Protein AF-A0A1V1T9F3-F1 (afdb_monomer_lite)

Structure (mmCIF, N/CA/C/O backbone):
data_AF-A0A1V1T9F3-F1
#
_entry.id   AF-A0A1V1T9F3-F1
#
loop_
_atom_site.group_PDB
_atom_site.id
_atom_site.type_symbol
_atom_site.label_atom_id
_atom_site.label_alt_id
_atom_site.label_comp_id
_atom_site.label_asym_id
_atom_site.label_entity_id
_atom_site.label_seq_id
_atom_site.pdbx_PDB_ins_code
_atom_site.Cartn_x
_atom_site.Cartn_y
_atom_site.Cartn_z
_atom_site.occupancy
_atom_site.B_iso_or_equiv
_atom_site.auth_seq_id
_atom_site.auth_comp_id
_atom_site.auth_asym_id
_atom_site.auth_atom_id
_atom_site.pdbx_PDB_model_num
ATOM 1 N N . MET A 1 1 ? 3.029 -34.178 41.720 1.00 55.25 1 MET A N 1
ATOM 2 C CA . MET A 1 1 ? 1.647 -33.641 41.692 1.00 55.25 1 MET A CA 1
ATOM 3 C C . MET A 1 1 ? 1.564 -32.140 41.984 1.00 55.25 1 MET A C 1
ATOM 5 O O . MET A 1 1 ? 0.590 -31.545 41.551 1.00 55.25 1 MET A O 1
ATOM 9 N N . ALA A 1 2 ? 2.521 -31.526 42.699 1.00 60.53 2 ALA A N 1
ATOM 10 C CA . ALA A 1 2 ? 2.605 -30.060 42.825 1.00 60.53 2 ALA A CA 1
ATOM 11 C C . ALA A 1 2 ? 3.233 -29.406 41.573 1.00 60.53 2 ALA A C 1
ATOM 13 O O . ALA A 1 2 ? 2.656 -28.481 41.023 1.00 60.53 2 ALA A O 1
ATOM 14 N N . ASP A 1 3 ? 4.305 -30.008 41.047 1.00 69.19 3 ASP A N 1
ATOM 15 C CA . ASP A 1 3 ? 5.056 -29.549 39.862 1.00 69.19 3 ASP A CA 1
ATOM 16 C C . ASP A 1 3 ? 4.200 -29.354 38.587 1.00 69.19 3 ASP A C 1
ATOM 18 O O . ASP A 1 3 ? 4.321 -28.354 37.890 1.00 69.19 3 ASP A O 1
ATOM 22 N N . ASP A 1 4 ? 3.249 -30.258 38.336 1.00 79.56 4 ASP A N 1
ATOM 23 C CA . ASP A 1 4 ? 2.310 -30.186 37.201 1.00 79.56 4 ASP A CA 1
ATOM 24 C C . ASP A 1 4 ? 1.322 -29.007 37.321 1.00 79.56 4 ASP A C 1
ATOM 26 O O . ASP A 1 4 ? 0.979 -28.348 36.340 1.00 79.56 4 ASP A O 1
ATOM 30 N N . LYS A 1 5 ? 0.906 -28.679 38.553 1.00 82.31 5 LYS A N 1
ATOM 31 C CA . LYS A 1 5 ? 0.032 -27.527 38.807 1.00 82.31 5 LYS A CA 1
ATOM 32 C C . LYS A 1 5 ? 0.787 -26.217 38.626 1.00 82.31 5 LYS A C 1
ATOM 34 O O . LYS A 1 5 ? 0.222 -25.279 38.072 1.00 82.31 5 LYS A O 1
ATOM 39 N N . ASP A 1 6 ? 2.047 -26.171 39.045 1.00 84.31 6 ASP A N 1
ATOM 40 C CA . ASP A 1 6 ? 2.902 -24.994 38.897 1.00 84.31 6 ASP A CA 1
ATOM 41 C C . ASP A 1 6 ? 3.239 -24.736 37.419 1.00 84.31 6 ASP A C 1
ATOM 43 O O . ASP A 1 6 ? 3.132 -23.599 36.957 1.00 84.31 6 ASP 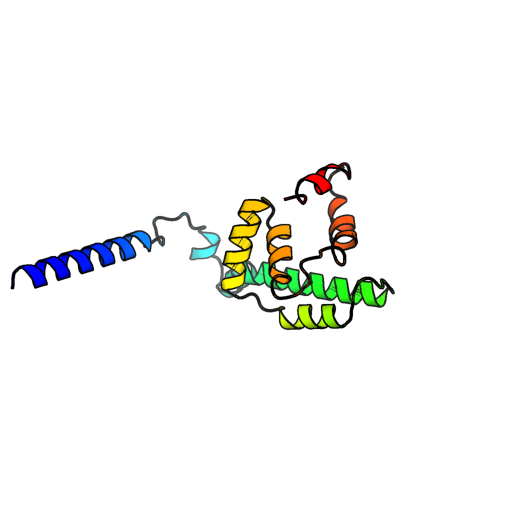A O 1
ATOM 47 N N . GLN A 1 7 ? 3.519 -25.789 36.639 1.00 86.06 7 GLN A N 1
ATOM 48 C CA . GLN A 1 7 ? 3.662 -25.694 35.180 1.00 86.06 7 GLN A CA 1
ATOM 49 C C . GLN A 1 7 ? 2.385 -25.180 34.512 1.00 86.06 7 GLN A C 1
ATOM 51 O O . GLN A 1 7 ? 2.443 -24.292 33.658 1.00 86.06 7 GLN A O 1
ATOM 56 N N . ARG A 1 8 ? 1.218 -25.676 34.940 1.00 88.75 8 ARG A N 1
ATOM 57 C CA . ARG A 1 8 ? -0.068 -25.232 34.397 1.00 88.75 8 ARG A CA 1
ATOM 58 C C . ARG A 1 8 ? -0.375 -23.774 34.730 1.00 88.75 8 ARG A C 1
ATOM 60 O O . ARG A 1 8 ? -0.909 -23.055 33.889 1.00 88.75 8 ARG A O 1
ATOM 67 N N . ILE A 1 9 ? -0.038 -23.327 35.940 1.00 91.75 9 ILE A N 1
ATOM 68 C CA . ILE A 1 9 ? -0.165 -21.921 36.344 1.00 91.75 9 ILE A CA 1
ATOM 69 C C . ILE A 1 9 ? 0.735 -21.043 35.472 1.00 91.75 9 ILE A C 1
ATOM 71 O O . ILE A 1 9 ? 0.288 -19.993 35.012 1.00 91.75 9 ILE A O 1
ATOM 75 N N . LEU A 1 10 ? 1.965 -21.483 35.207 1.00 91.25 10 LEU A N 1
ATOM 76 C CA . LEU A 1 10 ? 2.921 -20.738 34.395 1.00 91.25 10 LEU A CA 1
ATOM 77 C C . LEU A 1 10 ? 2.465 -20.621 32.931 1.00 91.25 10 LEU A C 1
ATOM 79 O O . LEU A 1 10 ? 2.505 -19.531 32.367 1.00 91.25 10 LEU A O 1
ATOM 83 N N . GLU A 1 11 ? 1.959 -21.705 32.335 1.00 92.38 11 GLU A N 1
ATOM 84 C CA . GLU A 1 11 ? 1.336 -21.686 31.000 1.00 92.38 11 GLU A CA 1
ATOM 85 C C . GLU A 1 11 ? 0.178 -20.689 30.924 1.00 92.38 11 GLU A C 1
ATOM 87 O O . GLU A 1 11 ? 0.130 -19.858 30.017 1.00 92.38 11 GLU A O 1
ATOM 92 N N . LEU A 1 12 ? -0.735 -20.745 31.898 1.00 91.31 12 LEU A N 1
ATOM 93 C CA . LEU A 1 12 ? -1.903 -19.867 31.947 1.00 91.31 12 LEU A CA 1
ATOM 94 C C . LEU A 1 12 ? -1.505 -18.399 32.129 1.00 91.31 12 LEU A C 1
ATOM 96 O O . LEU A 1 12 ? -2.130 -17.515 31.548 1.00 91.31 12 LEU A O 1
ATOM 100 N N . GLN A 1 13 ? -0.459 -18.116 32.906 1.00 91.44 13 GLN A N 1
ATOM 101 C CA . GLN A 1 13 ? 0.090 -16.764 33.036 1.00 91.44 13 GLN A CA 1
ATOM 102 C C . GLN A 1 13 ? 0.648 -16.258 31.703 1.00 91.44 13 GLN A C 1
ATOM 104 O O . GLN A 1 13 ? 0.352 -15.132 31.306 1.00 91.44 13 GLN A O 1
ATOM 109 N N . LEU A 1 14 ? 1.383 -17.103 30.982 1.00 91.50 14 LEU A N 1
ATOM 110 C CA . LEU A 1 14 ? 1.957 -16.784 29.674 1.00 91.50 14 LEU A CA 1
ATOM 111 C C . LEU A 1 14 ? 0.862 -16.558 28.618 1.00 91.50 14 LEU A C 1
ATOM 113 O O . LEU A 1 14 ? 0.959 -15.660 27.783 1.00 91.50 14 LEU A O 1
ATOM 117 N N . GLU A 1 15 ? -0.216 -17.334 28.676 1.00 87.69 15 GLU A N 1
ATOM 118 C CA . GLU A 1 15 ? -1.393 -17.170 27.824 1.00 87.69 15 GLU A CA 1
ATOM 119 C C . GLU A 1 15 ? -2.162 -15.880 28.150 1.00 87.69 15 GLU A C 1
ATOM 121 O O . GLU A 1 15 ? -2.529 -15.134 27.242 1.00 87.69 15 GLU A O 1
ATOM 126 N N . LEU A 1 16 ? -2.320 -15.541 29.434 1.00 86.56 16 LEU A N 1
ATOM 127 C CA . LEU A 1 16 ? -2.897 -14.263 29.861 1.00 86.56 16 LEU A CA 1
ATOM 128 C C . LEU A 1 16 ? -2.050 -13.067 29.415 1.00 86.56 16 LEU A C 1
ATOM 130 O O . LEU A 1 16 ? -2.613 -12.050 29.008 1.00 86.56 16 LEU A O 1
ATOM 134 N N . GLU A 1 17 ? -0.722 -13.162 29.470 1.00 86.94 17 GLU A N 1
ATOM 135 C CA . GLU A 1 17 ? 0.172 -12.128 28.940 1.00 86.94 17 GLU A CA 1
ATOM 136 C C . GLU A 1 17 ? 0.029 -11.979 27.425 1.00 86.94 17 GLU A C 1
ATOM 138 O O . GLU A 1 17 ? -0.065 -10.854 26.935 1.00 86.94 17 GLU A O 1
ATOM 143 N N . ARG A 1 18 ? -0.086 -13.088 26.683 1.00 81.88 18 ARG A N 1
ATOM 144 C CA . ARG A 1 18 ? -0.361 -13.067 25.237 1.00 81.88 18 ARG A CA 1
ATOM 145 C C . ARG A 1 18 ? -1.705 -12.412 24.919 1.00 81.88 18 ARG A C 1
ATOM 147 O O . ARG A 1 18 ? -1.756 -11.561 24.038 1.00 81.88 18 ARG A O 1
ATOM 154 N N . ILE A 1 19 ? -2.768 -12.748 25.652 1.00 80.00 19 ILE A N 1
ATOM 155 C CA . ILE A 1 19 ? -4.111 -12.171 25.460 1.00 80.00 19 ILE A CA 1
ATOM 156 C C . ILE A 1 19 ? -4.122 -10.676 25.811 1.00 80.00 19 ILE A C 1
ATOM 158 O O . ILE A 1 19 ? -4.716 -9.869 25.096 1.00 80.00 19 ILE A O 1
ATOM 162 N N . LYS A 1 20 ? -3.432 -10.273 26.885 1.00 75.12 20 LYS A N 1
ATOM 163 C CA . LYS A 1 20 ? -3.277 -8.856 27.251 1.00 75.12 20 LYS A CA 1
ATOM 164 C C . LYS A 1 20 ? -2.463 -8.083 26.214 1.00 75.12 20 LYS A C 1
ATOM 166 O O . LYS A 1 20 ? -2.845 -6.968 25.876 1.00 75.12 20 LYS A O 1
ATOM 171 N N . ALA A 1 21 ? -1.393 -8.675 25.681 1.00 69.94 21 ALA A N 1
ATOM 172 C CA . ALA A 1 21 ? -0.611 -8.098 24.588 1.00 69.94 21 ALA A CA 1
ATOM 173 C C . ALA A 1 21 ? -1.415 -8.007 23.281 1.00 69.94 21 ALA A C 1
ATOM 175 O O . ALA A 1 21 ? -1.200 -7.088 22.494 1.00 69.94 21 ALA A O 1
ATOM 176 N N . GLN A 1 22 ? -2.362 -8.925 23.067 1.00 65.50 22 GLN A N 1
ATOM 177 C CA . GLN A 1 22 ? -3.273 -8.898 21.924 1.00 65.50 22 GLN A CA 1
ATOM 178 C C . GLN A 1 22 ? -4.328 -7.789 22.009 1.00 65.50 22 GLN A C 1
ATOM 180 O O . GLN A 1 22 ? -4.827 -7.421 20.955 1.00 65.50 22 GLN A O 1
ATOM 185 N N . GLY A 1 23 ? -4.617 -7.249 23.205 1.00 59.25 23 GLY A N 1
ATOM 186 C CA . GLY A 1 23 ? -5.390 -6.024 23.456 1.00 59.25 23 GLY A CA 1
ATOM 187 C C . GLY A 1 23 ? -6.747 -5.943 22.745 1.00 59.25 23 GLY A C 1
ATOM 188 O O . GLY A 1 23 ? -6.821 -5.755 21.534 1.00 59.25 23 GLY A O 1
ATOM 189 N N . ASN A 1 24 ? -7.861 -5.968 23.482 1.00 63.25 24 ASN A N 1
ATOM 190 C CA . ASN A 1 24 ? -9.175 -5.745 22.869 1.00 63.25 24 ASN A CA 1
ATOM 191 C C . ASN A 1 24 ? -9.409 -4.245 22.583 1.00 63.25 24 ASN A C 1
ATOM 193 O O . ASN A 1 24 ? -10.201 -3.571 23.231 1.00 63.25 24 ASN A O 1
ATOM 197 N N . LEU A 1 25 ? -8.707 -3.730 21.572 1.00 60.25 25 LEU A N 1
ATOM 198 C CA . LEU A 1 25 ? -8.606 -2.322 21.167 1.00 60.25 25 LEU A CA 1
ATOM 199 C C . LEU A 1 25 ? -9.913 -1.715 20.627 1.00 60.25 25 LEU A C 1
ATOM 201 O O . LEU A 1 25 ? -9.926 -0.570 20.171 1.00 60.25 25 LEU A O 1
ATOM 205 N N . GLN A 1 26 ? -11.023 -2.457 20.632 1.00 65.50 26 GLN A N 1
ATOM 206 C CA . GLN A 1 26 ? -12.260 -2.015 19.989 1.00 65.50 26 GLN A CA 1
ATOM 207 C C . GLN A 1 26 ? -12.887 -0.786 20.676 1.00 65.50 26 GLN A C 1
ATOM 209 O O . GLN A 1 26 ? -13.604 -0.031 20.017 1.00 65.50 26 GLN A O 1
ATOM 214 N N . PHE A 1 27 ? -12.602 -0.565 21.963 1.00 71.06 27 PHE A N 1
ATOM 215 C CA . PHE A 1 27 ? -13.044 0.620 22.712 1.00 71.06 27 PHE A CA 1
ATOM 216 C C . PHE A 1 27 ? -11.894 1.446 23.299 1.00 71.06 27 PHE A C 1
ATOM 218 O O . PHE A 1 27 ? -12.108 2.609 23.630 1.00 71.06 27 PHE A O 1
ATOM 225 N N . ASP A 1 28 ? -10.688 0.878 23.368 1.00 79.88 28 ASP A N 1
ATOM 226 C CA . ASP A 1 28 ? -9.509 1.545 23.931 1.00 79.88 28 ASP A CA 1
ATOM 227 C C . ASP A 1 28 ? -8.734 2.373 22.889 1.00 79.88 28 ASP A C 1
ATOM 229 O O . ASP A 1 28 ? -7.946 3.247 23.248 1.00 79.88 28 ASP A O 1
ATOM 233 N N . ALA A 1 29 ? -8.963 2.134 21.591 1.00 78.56 29 ALA A N 1
ATOM 234 C CA . ALA A 1 29 ? -8.379 2.918 20.508 1.00 78.56 29 ALA A CA 1
ATOM 235 C C . ALA A 1 29 ? -9.373 3.946 19.949 1.00 78.56 29 ALA A C 1
ATOM 237 O O . ALA A 1 29 ? -10.560 3.663 19.763 1.00 78.56 29 ALA A O 1
ATOM 238 N N . TYR A 1 30 ? -8.870 5.139 19.616 1.00 80.19 30 TYR A N 1
ATOM 239 C CA . TYR A 1 30 ? -9.662 6.153 18.925 1.00 80.19 30 TYR A CA 1
ATOM 240 C C . TYR A 1 30 ? -10.154 5.614 17.577 1.00 80.19 30 TYR A C 1
ATOM 242 O O . TYR A 1 30 ? -9.371 5.194 16.726 1.00 80.19 30 TYR A O 1
ATOM 250 N N . GLN A 1 31 ? -11.465 5.666 17.376 1.00 81.94 31 GLN A N 1
ATOM 251 C CA . GLN A 1 31 ? -12.118 5.313 16.123 1.00 81.94 31 GLN A CA 1
ATOM 252 C C . GLN A 1 31 ? -12.927 6.505 15.631 1.00 81.94 31 GLN A C 1
ATOM 254 O O . GLN A 1 31 ? -13.559 7.214 16.417 1.00 81.94 31 GLN A O 1
ATOM 259 N N . THR A 1 32 ? -12.956 6.706 14.316 1.00 85.44 32 THR A N 1
ATOM 260 C CA . THR A 1 32 ? -13.766 7.781 13.742 1.00 85.44 32 THR A CA 1
ATOM 261 C C . THR A 1 32 ? -15.229 7.349 13.654 1.00 85.44 32 THR A C 1
ATOM 263 O O . THR A 1 32 ? -15.548 6.231 13.243 1.00 85.44 32 THR A O 1
ATOM 266 N N . VAL A 1 33 ? -16.151 8.248 14.010 1.00 88.44 33 VAL A N 1
ATOM 267 C CA . VAL A 1 33 ? -17.597 7.989 13.864 1.00 88.44 33 VAL A CA 1
ATOM 268 C C . VAL A 1 33 ? -17.989 7.744 12.407 1.00 88.44 33 VAL A C 1
ATOM 270 O O . VAL A 1 33 ? -18.943 7.014 12.145 1.00 88.44 33 VAL A O 1
ATOM 273 N N . LEU A 1 34 ? -17.226 8.315 11.468 1.00 87.25 34 LEU A N 1
ATOM 274 C CA . LEU A 1 34 ? -17.406 8.123 10.036 1.00 87.25 34 LEU A CA 1
ATOM 275 C C . LEU A 1 34 ? -17.230 6.654 9.669 1.00 87.25 34 LEU A C 1
ATOM 277 O O . LEU A 1 34 ? -18.174 6.059 9.162 1.00 87.25 34 LEU A O 1
ATOM 281 N N . THR A 1 35 ? -16.089 6.043 9.995 1.00 83.00 35 THR A N 1
ATOM 282 C CA . THR A 1 35 ? -15.818 4.649 9.616 1.00 83.00 35 THR A CA 1
ATOM 283 C C . THR A 1 35 ? -16.712 3.643 10.338 1.00 83.00 35 THR A C 1
ATOM 285 O O . THR A 1 35 ? -16.990 2.585 9.783 1.00 83.00 35 THR A O 1
ATOM 288 N N . ARG A 1 36 ? -17.190 3.959 11.551 1.00 81.94 36 ARG A N 1
ATOM 289 C CA . ARG A 1 36 ? -17.986 3.023 12.365 1.00 81.94 36 ARG A CA 1
ATOM 290 C C . ARG A 1 36 ? -19.500 3.108 12.150 1.00 81.94 36 ARG A C 1
ATOM 292 O O . ARG A 1 36 ? -20.162 2.078 12.218 1.00 81.94 36 ARG A O 1
ATOM 299 N N . ARG A 1 37 ? -20.069 4.310 11.998 1.00 84.75 37 ARG A N 1
ATOM 300 C CA . ARG A 1 37 ? -21.536 4.510 11.991 1.00 84.75 37 ARG A CA 1
ATOM 301 C C . ARG A 1 37 ? -22.102 4.922 10.643 1.00 84.75 37 ARG A C 1
ATOM 303 O O . ARG A 1 37 ? -23.213 4.522 10.322 1.00 84.75 37 ARG A O 1
ATOM 310 N N . TYR A 1 38 ? -21.383 5.763 9.907 1.00 90.06 38 TYR A N 1
ATOM 311 C CA . TYR A 1 38 ? -21.947 6.447 8.742 1.00 90.06 38 TYR A CA 1
ATOM 312 C C . TYR A 1 38 ? -21.439 5.892 7.409 1.00 90.06 38 TYR A C 1
ATOM 314 O O . TYR A 1 38 ? -22.143 5.968 6.407 1.00 90.06 38 TYR A O 1
ATOM 322 N N . CYS A 1 39 ? -20.228 5.340 7.381 1.00 90.38 39 CYS A N 1
ATOM 323 C CA . CYS A 1 39 ? -19.600 4.830 6.171 1.00 90.38 39 CYS A CA 1
ATOM 324 C C . CYS A 1 39 ? -20.104 3.421 5.840 1.00 90.38 39 CYS A C 1
ATOM 326 O O . CYS A 1 39 ? -20.162 2.546 6.705 1.00 90.38 39 CYS A O 1
ATOM 328 N N . SER A 1 40 ? -20.441 3.190 4.571 1.00 91.88 40 SER A N 1
ATOM 329 C CA . SER A 1 40 ? -20.745 1.851 4.072 1.00 91.88 40 SER A CA 1
ATOM 330 C C . SER A 1 40 ? -19.477 0.991 4.020 1.00 91.88 40 SER A C 1
ATOM 332 O O . SER A 1 40 ? -18.364 1.508 3.896 1.00 91.88 40 SER A O 1
ATOM 334 N N . ALA A 1 41 ? -19.641 -0.335 4.063 1.00 87.56 41 ALA A N 1
ATOM 335 C CA . ALA A 1 41 ? -18.514 -1.264 3.962 1.00 87.56 41 ALA A CA 1
ATOM 336 C C . ALA A 1 41 ? -17.707 -1.054 2.666 1.00 87.56 41 ALA A C 1
ATOM 338 O O . ALA A 1 41 ? -16.482 -0.986 2.714 1.00 87.56 41 ALA A O 1
ATOM 339 N N . ALA A 1 42 ? -18.395 -0.843 1.537 1.00 90.62 42 ALA A N 1
ATOM 340 C CA . ALA A 1 42 ? -17.765 -0.604 0.238 1.00 90.62 42 ALA A CA 1
ATOM 341 C C . ALA A 1 42 ? -16.899 0.668 0.219 1.00 90.62 42 ALA A C 1
ATOM 343 O O . ALA A 1 42 ? -15.809 0.676 -0.347 1.00 90.62 42 ALA A O 1
ATOM 344 N N . MET A 1 43 ? -17.354 1.748 0.861 1.00 91.31 43 MET A N 1
ATOM 345 C CA . MET A 1 43 ? -16.585 2.991 0.917 1.00 91.31 43 MET A CA 1
ATOM 346 C C . MET A 1 43 ? -15.393 2.871 1.875 1.00 91.31 43 MET A C 1
ATOM 348 O O . MET A 1 43 ? -14.302 3.337 1.555 1.00 91.31 43 MET A O 1
ATOM 352 N N . SER A 1 44 ? -15.560 2.178 3.004 1.00 88.25 44 SER A N 1
ATOM 353 C CA . SER A 1 44 ? -14.454 1.879 3.923 1.00 88.25 44 SER A CA 1
ATOM 354 C C . SER A 1 44 ? -13.361 1.038 3.255 1.00 88.25 44 SER A C 1
ATOM 356 O O . SER A 1 44 ? -12.175 1.292 3.460 1.00 88.25 44 SER A O 1
ATOM 358 N N . GLU A 1 45 ? -13.740 0.064 2.425 1.00 89.19 45 GLU A N 1
ATOM 359 C CA . GLU A 1 45 ? -12.796 -0.747 1.654 1.00 89.19 45 GLU A CA 1
ATOM 360 C C . GLU A 1 45 ? -12.073 0.079 0.581 1.00 89.19 45 GLU A C 1
ATOM 362 O O . GLU A 1 45 ? -10.851 -0.029 0.438 1.00 89.19 45 GLU A O 1
ATOM 367 N N . LEU A 1 46 ? -12.791 0.969 -0.111 1.00 90.81 46 LEU A N 1
ATOM 368 C CA . LEU A 1 46 ? -12.228 1.834 -1.150 1.00 90.81 46 LEU A CA 1
ATOM 369 C C . LEU A 1 46 ? -11.106 2.738 -0.620 1.00 90.81 46 LEU A C 1
ATOM 371 O O . LEU A 1 46 ? -10.083 2.896 -1.287 1.00 90.81 46 LEU A O 1
ATOM 375 N N . PHE A 1 47 ? -11.274 3.291 0.584 1.00 88.88 47 PHE A N 1
ATOM 376 C CA . PHE A 1 47 ? -10.272 4.134 1.251 1.00 88.88 47 PHE A CA 1
ATOM 377 C C . PHE A 1 47 ? -9.316 3.353 2.164 1.00 88.88 47 PHE A C 1
ATOM 379 O O . PHE A 1 47 ? -8.522 3.953 2.893 1.00 88.88 47 PHE A O 1
ATOM 386 N N . SER A 1 48 ? -9.358 2.020 2.132 1.00 89.94 48 SER A N 1
ATOM 387 C CA . SER A 1 48 ? -8.421 1.194 2.888 1.00 89.94 48 SER A CA 1
ATOM 388 C C . SER A 1 48 ? -6.983 1.382 2.396 1.00 89.94 48 SER A C 1
ATOM 390 O O . SER A 1 48 ? -6.721 1.702 1.232 1.00 89.94 48 SER A O 1
ATOM 392 N N . GLN A 1 49 ? -6.015 1.120 3.277 1.00 88.50 49 GLN A N 1
ATOM 393 C CA . GLN A 1 49 ? -4.599 1.190 2.911 1.00 88.50 49 GLN A CA 1
ATOM 394 C C . GLN A 1 49 ? -4.247 0.224 1.771 1.00 88.50 49 GLN A C 1
ATOM 396 O O . GLN A 1 49 ? -3.468 0.585 0.891 1.00 88.50 49 GLN A O 1
ATOM 401 N N . ARG A 1 50 ? -4.863 -0.968 1.745 1.00 89.31 50 ARG A N 1
ATOM 402 C CA . ARG A 1 50 ? -4.667 -1.965 0.683 1.00 89.31 50 ARG A CA 1
ATOM 403 C C . ARG A 1 50 ? -5.142 -1.449 -0.670 1.00 89.31 50 ARG A C 1
ATOM 405 O O . ARG A 1 50 ? -4.408 -1.572 -1.647 1.00 89.31 50 ARG A O 1
ATOM 412 N N . SER A 1 51 ? -6.323 -0.830 -0.714 1.00 89.94 51 SER A N 1
ATOM 413 C CA . SER A 1 51 ? -6.846 -0.199 -1.930 1.00 89.94 51 SER A CA 1
ATOM 414 C C . SER A 1 51 ? -5.912 0.913 -2.416 1.00 89.94 51 SER A C 1
ATOM 416 O O . SER A 1 51 ? -5.477 0.896 -3.567 1.00 89.94 51 SER A O 1
ATOM 418 N N . ARG A 1 52 ? -5.498 1.820 -1.519 1.00 89.44 52 ARG A N 1
ATOM 419 C CA . ARG A 1 52 ? -4.586 2.929 -1.845 1.00 89.44 52 ARG A CA 1
ATOM 420 C C . ARG A 1 52 ? -3.256 2.449 -2.434 1.00 89.44 52 ARG A C 1
ATOM 422 O O . ARG A 1 52 ? -2.861 2.913 -3.500 1.00 89.44 52 ARG A O 1
ATOM 429 N N . ILE A 1 53 ? -2.581 1.510 -1.770 1.00 87.38 53 ILE A N 1
ATOM 430 C CA . ILE A 1 53 ? -1.292 0.974 -2.235 1.00 87.38 53 ILE A CA 1
ATOM 431 C C . ILE A 1 53 ? -1.467 0.178 -3.534 1.00 87.38 53 ILE A C 1
ATOM 433 O O . ILE A 1 53 ? -0.655 0.306 -4.449 1.00 87.38 53 ILE A O 1
ATOM 437 N N . GLY A 1 54 ? -2.546 -0.600 -3.656 1.00 87.94 54 GLY A N 1
ATOM 438 C CA . GLY A 1 54 ? -2.861 -1.320 -4.889 1.00 87.94 54 GLY A CA 1
ATOM 439 C C . GLY A 1 54 ? -3.069 -0.377 -6.078 1.00 87.94 54 GLY A C 1
ATOM 440 O O . GLY A 1 54 ? -2.608 -0.663 -7.181 1.00 87.94 54 GLY A O 1
ATOM 441 N N . ILE A 1 55 ? -3.710 0.776 -5.862 1.00 89.44 55 ILE A N 1
ATOM 442 C CA . ILE A 1 55 ? -3.850 1.820 -6.886 1.00 89.44 55 ILE A CA 1
A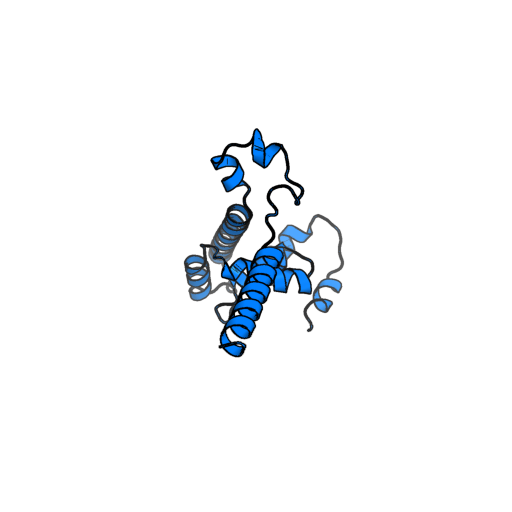TOM 443 C C . ILE A 1 55 ? -2.480 2.394 -7.262 1.00 89.44 55 ILE A C 1
ATOM 445 O O . ILE A 1 55 ? -2.202 2.537 -8.449 1.00 89.44 55 ILE A O 1
ATOM 449 N N . TRP A 1 56 ? -1.602 2.672 -6.295 1.00 85.69 56 TRP A N 1
ATOM 450 C CA . TRP A 1 56 ? -0.250 3.163 -6.587 1.00 85.69 56 TRP A CA 1
ATOM 451 C C . TRP A 1 56 ? 0.564 2.181 -7.432 1.00 85.69 56 TRP A C 1
ATOM 453 O O . TRP A 1 56 ? 1.137 2.596 -8.435 1.00 85.69 56 TRP A O 1
ATOM 463 N N . ARG A 1 57 ? 0.540 0.878 -7.113 1.00 86.12 57 ARG A N 1
ATOM 464 C CA . ARG A 1 57 ? 1.213 -0.154 -7.926 1.00 86.12 57 ARG A CA 1
ATOM 465 C C . ARG A 1 57 ? 0.708 -0.175 -9.371 1.00 86.12 57 ARG A C 1
ATOM 467 O O . ARG A 1 57 ? 1.508 -0.236 -10.300 1.00 86.12 57 ARG A O 1
ATOM 474 N N . LYS A 1 58 ? -0.609 -0.052 -9.571 1.00 86.38 58 LYS A N 1
ATOM 475 C CA . LYS A 1 58 ? -1.214 0.037 -10.913 1.00 86.38 58 LYS A CA 1
ATOM 476 C C . LYS A 1 58 ? -0.789 1.301 -11.658 1.00 86.38 58 LYS A C 1
ATOM 478 O O . LYS A 1 58 ? -0.501 1.230 -12.846 1.00 86.38 58 LYS A O 1
ATOM 483 N N . LEU A 1 59 ? -0.740 2.443 -10.971 1.00 87.88 59 LEU A N 1
ATOM 484 C CA . LEU A 1 59 ? -0.294 3.705 -11.562 1.00 87.88 59 LEU A CA 1
ATOM 485 C C . LEU A 1 59 ? 1.181 3.649 -11.964 1.00 87.88 59 LEU A C 1
ATOM 487 O O . LEU A 1 59 ? 1.526 4.122 -13.041 1.00 87.88 59 LEU A O 1
ATOM 491 N N . TRP A 1 60 ? 2.041 3.040 -11.146 1.00 83.56 60 TRP A N 1
ATOM 492 C CA . TRP A 1 60 ? 3.451 2.855 -11.488 1.00 83.56 60 TRP A CA 1
ATOM 493 C C . TRP A 1 60 ? 3.648 1.913 -12.668 1.00 83.56 60 TRP A C 1
ATOM 495 O O . TRP A 1 60 ? 4.461 2.214 -13.535 1.00 83.56 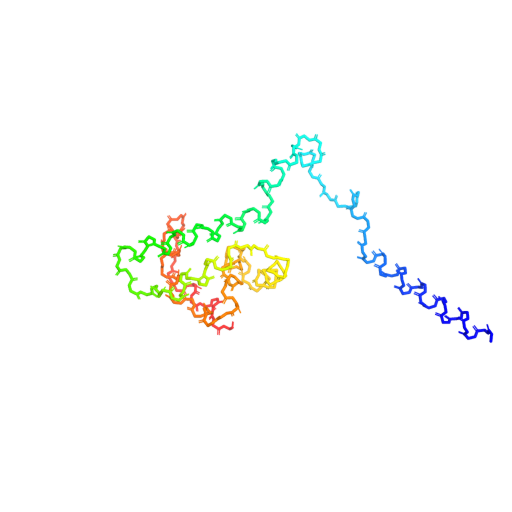60 TRP A O 1
ATOM 505 N N . LEU A 1 61 ? 2.878 0.824 -12.746 1.00 84.19 61 LEU A N 1
ATOM 506 C CA . LEU A 1 61 ? 2.890 -0.045 -13.921 1.00 84.19 61 LEU A CA 1
ATOM 507 C C . LEU A 1 61 ? 2.474 0.728 -15.180 1.00 84.19 61 LEU A C 1
ATOM 509 O O . LEU A 1 61 ? 3.196 0.708 -16.170 1.00 84.19 61 LEU A O 1
ATOM 513 N N . ALA A 1 62 ? 1.358 1.462 -15.128 1.00 86.88 62 ALA A N 1
ATOM 514 C CA . ALA A 1 62 ? 0.875 2.246 -16.266 1.00 86.88 62 ALA A CA 1
ATOM 515 C C . ALA A 1 62 ? 1.870 3.341 -16.692 1.00 86.88 62 ALA A C 1
ATOM 517 O O . ALA A 1 62 ? 2.039 3.609 -17.884 1.00 86.88 62 ALA A O 1
ATOM 518 N N . LEU A 1 63 ? 2.550 3.962 -15.724 1.00 86.19 63 LEU A N 1
ATOM 519 C CA . LEU A 1 63 ? 3.607 4.932 -15.987 1.00 86.19 63 LEU A CA 1
ATOM 520 C C . LEU A 1 63 ? 4.794 4.269 -16.693 1.00 86.19 63 LEU A C 1
ATOM 522 O O . LEU A 1 63 ? 5.215 4.758 -17.736 1.00 86.19 63 LEU A O 1
ATOM 526 N N . ALA A 1 64 ? 5.277 3.135 -16.184 1.00 83.25 64 ALA A N 1
ATOM 527 C CA . ALA A 1 64 ? 6.393 2.407 -16.778 1.00 83.25 64 ALA A CA 1
ATOM 528 C C . ALA A 1 64 ? 6.070 1.898 -18.198 1.00 83.25 64 ALA A C 1
ATOM 530 O O . ALA A 1 64 ? 6.907 1.972 -19.099 1.00 83.25 64 ALA A O 1
ATOM 531 N N . GLU A 1 65 ? 4.836 1.438 -18.434 1.00 84.81 65 GLU A N 1
ATOM 532 C CA . GLU A 1 65 ? 4.352 1.058 -19.767 1.00 84.81 65 GLU A CA 1
ATOM 533 C C . GLU A 1 65 ? 4.337 2.256 -20.730 1.00 84.81 65 GLU A C 1
ATOM 535 O O . GLU A 1 65 ? 4.750 2.130 -21.886 1.00 84.81 65 GLU A O 1
ATOM 540 N N . SER A 1 66 ? 3.921 3.430 -20.247 1.00 88.06 66 SER A N 1
ATOM 541 C CA . SER A 1 66 ? 3.889 4.666 -21.038 1.00 88.06 66 SER A CA 1
ATOM 542 C C . SER A 1 66 ? 5.295 5.184 -21.355 1.00 88.06 66 SER A C 1
ATOM 544 O O . SER A 1 66 ? 5.574 5.561 -22.489 1.00 88.06 66 SER A O 1
ATOM 546 N N . GLU A 1 67 ? 6.207 5.167 -20.384 1.00 82.62 67 GLU A N 1
ATOM 547 C CA . GLU A 1 67 ? 7.608 5.576 -20.551 1.00 82.62 67 GLU A CA 1
ATOM 548 C C . GLU A 1 67 ? 8.346 4.690 -21.558 1.00 82.62 67 GLU A C 1
ATOM 550 O O . GLU A 1 67 ? 9.072 5.188 -22.423 1.00 82.62 67 GLU A O 1
ATOM 555 N N . ARG A 1 68 ? 8.093 3.380 -21.516 1.00 83.19 68 ARG A N 1
ATOM 556 C CA . ARG A 1 68 ? 8.618 2.451 -22.515 1.00 83.19 68 ARG A CA 1
ATOM 557 C C . ARG A 1 68 ? 8.035 2.713 -23.905 1.00 83.19 68 ARG A C 1
ATOM 559 O O . ARG A 1 68 ? 8.774 2.671 -24.885 1.00 83.19 68 ARG A O 1
ATOM 566 N N . ALA A 1 69 ? 6.738 3.011 -24.009 1.00 86.50 69 ALA A N 1
ATOM 567 C CA . ALA A 1 69 ? 6.115 3.381 -25.283 1.00 86.50 69 ALA A CA 1
ATOM 568 C C . ALA A 1 69 ? 6.703 4.677 -25.878 1.00 86.50 69 ALA A C 1
ATOM 570 O O . ALA A 1 69 ? 6.707 4.844 -27.096 1.00 86.50 69 ALA A O 1
ATOM 571 N N . LEU A 1 70 ? 7.239 5.564 -25.033 1.00 87.94 70 LEU A N 1
ATOM 572 C CA . LEU A 1 70 ? 7.943 6.787 -25.432 1.00 87.94 70 LEU A CA 1
ATOM 573 C C . LEU A 1 70 ? 9.425 6.566 -25.798 1.00 87.94 70 LEU A C 1
ATOM 575 O O . LEU A 1 70 ? 10.086 7.520 -26.205 1.00 87.94 70 LEU A O 1
ATOM 579 N N . GLY A 1 71 ? 9.946 5.338 -25.692 1.00 83.75 71 GLY A N 1
ATOM 580 C CA . GLY A 1 71 ? 11.322 5.002 -26.075 1.00 83.75 71 GLY A CA 1
ATOM 581 C C . GLY A 1 71 ? 12.369 5.253 -24.987 1.00 83.75 71 GLY A C 1
ATOM 582 O O . GLY A 1 71 ? 13.526 5.512 -25.303 1.00 83.75 71 GLY A O 1
ATOM 583 N N . ILE A 1 72 ? 11.983 5.218 -23.707 1.00 78.94 72 ILE A N 1
ATOM 584 C CA . ILE A 1 72 ? 12.940 5.276 -22.593 1.00 78.94 72 ILE A CA 1
ATOM 585 C C . ILE A 1 72 ? 13.519 3.871 -22.358 1.00 78.94 72 ILE A C 1
ATOM 587 O O . ILE A 1 72 ? 12.868 3.010 -21.767 1.00 78.94 72 ILE A O 1
ATOM 591 N N . ASP A 1 73 ? 14.768 3.658 -22.780 1.00 71.44 73 ASP A N 1
ATOM 592 C CA . ASP A 1 73 ? 15.446 2.345 -22.770 1.00 71.44 73 ASP A CA 1
ATOM 593 C C . ASP A 1 73 ? 15.814 1.812 -21.372 1.00 71.44 73 ASP A C 1
ATOM 595 O O . ASP A 1 73 ? 16.286 0.686 -21.232 1.00 71.44 73 ASP A O 1
ATOM 599 N N . ASN A 1 74 ? 15.602 2.601 -20.315 1.00 72.56 74 ASN A N 1
ATOM 600 C CA . ASN A 1 74 ? 15.930 2.189 -18.948 1.00 72.56 74 ASN A CA 1
ATOM 601 C C . ASN A 1 74 ? 14.982 1.105 -18.406 1.00 72.56 74 ASN A C 1
ATOM 603 O O . ASN A 1 74 ? 15.333 0.435 -17.438 1.00 72.56 74 ASN A O 1
ATOM 607 N N . ILE A 1 75 ? 13.794 0.933 -18.999 1.00 74.12 75 ILE A N 1
ATOM 608 C CA . ILE A 1 75 ? 12.754 0.010 -18.524 1.00 74.12 75 ILE A CA 1
ATOM 609 C C . ILE A 1 75 ? 12.788 -1.275 -19.353 1.00 74.12 75 ILE A C 1
ATOM 611 O O . ILE A 1 75 ? 12.374 -1.289 -20.516 1.00 74.12 75 ILE A O 1
ATOM 615 N N . THR A 1 76 ? 13.244 -2.373 -18.747 1.00 81.56 76 THR A N 1
ATOM 616 C CA . THR A 1 76 ? 13.304 -3.674 -19.427 1.00 81.56 76 THR A CA 1
ATOM 617 C C . THR A 1 76 ? 11.940 -4.369 -19.486 1.00 81.56 76 THR A C 1
ATOM 619 O O . THR A 1 76 ? 10.965 -3.989 -18.832 1.00 81.56 76 THR A O 1
ATOM 622 N N . ILE A 1 77 ? 11.840 -5.404 -20.324 1.00 81.81 77 ILE A N 1
ATOM 623 C CA . ILE A 1 77 ? 10.611 -6.200 -20.453 1.00 81.81 77 ILE A CA 1
ATOM 624 C C . ILE A 1 77 ? 10.423 -7.096 -19.235 1.00 81.81 77 ILE A C 1
ATOM 626 O O . ILE A 1 77 ? 9.300 -7.200 -18.744 1.00 81.81 77 ILE A O 1
ATOM 630 N N . GLU A 1 78 ? 11.507 -7.713 -18.745 1.00 82.25 78 GLU A N 1
ATOM 631 C CA . GLU A 1 78 ? 11.442 -8.552 -17.543 1.00 82.25 78 GLU A CA 1
ATOM 632 C C . GLU A 1 78 ? 10.938 -7.732 -16.363 1.00 82.25 78 GLU A C 1
ATOM 634 O O . GLU A 1 78 ? 10.136 -8.213 -15.563 1.00 82.25 78 GLU A O 1
ATOM 639 N N . ALA A 1 79 ? 11.339 -6.460 -16.328 1.00 76.75 79 ALA A N 1
ATOM 640 C CA . ALA A 1 79 ? 10.885 -5.545 -15.322 1.00 76.75 79 ALA A CA 1
ATOM 641 C C . ALA A 1 79 ? 9.344 -5.405 -15.329 1.00 76.75 79 ALA A C 1
ATOM 643 O O . ALA A 1 79 ? 8.660 -5.727 -14.351 1.00 76.75 79 ALA A O 1
ATOM 644 N N . LEU A 1 80 ? 8.763 -4.995 -16.451 1.00 81.94 80 LEU A N 1
ATOM 645 C CA . LEU A 1 80 ? 7.311 -4.812 -16.540 1.00 81.94 80 LEU A CA 1
ATOM 646 C C . LEU A 1 80 ? 6.519 -6.079 -16.190 1.00 81.94 80 LEU A C 1
ATOM 648 O O . LEU A 1 80 ? 5.446 -5.981 -15.594 1.00 81.94 80 LEU A O 1
ATOM 652 N N . GLU A 1 81 ? 7.047 -7.256 -16.519 1.00 84.38 81 GLU A N 1
ATOM 653 C CA . GLU A 1 81 ? 6.392 -8.523 -16.196 1.00 84.38 81 GLU A CA 1
ATOM 654 C C . GLU A 1 81 ? 6.421 -8.833 -14.692 1.00 84.38 81 GLU A C 1
ATOM 656 O O . GLU A 1 81 ? 5.421 -9.279 -14.128 1.00 84.38 81 GLU A O 1
ATOM 661 N N . GLU A 1 82 ? 7.512 -8.502 -14.002 1.00 79.38 82 GLU A N 1
ATOM 662 C CA . GLU A 1 82 ? 7.571 -8.605 -12.543 1.00 79.38 82 GLU A CA 1
ATOM 663 C C . GLU A 1 82 ? 6.617 -7.615 -11.853 1.00 79.38 82 GLU A C 1
ATOM 665 O O . GLU A 1 82 ? 5.909 -7.957 -10.906 1.00 79.38 82 GLU A O 1
ATOM 670 N N . MET A 1 83 ? 6.511 -6.384 -12.361 1.00 80.81 83 MET A N 1
ATOM 671 C CA . MET A 1 83 ? 5.549 -5.419 -11.818 1.00 80.81 83 MET A CA 1
ATOM 672 C C . MET A 1 83 ? 4.104 -5.917 -11.957 1.00 80.81 83 MET A C 1
ATOM 674 O O . MET A 1 83 ? 3.275 -5.666 -11.079 1.00 80.81 83 MET A O 1
ATOM 678 N N . ARG A 1 84 ? 3.799 -6.641 -13.042 1.00 84.06 84 ARG A N 1
ATOM 679 C CA . ARG A 1 84 ? 2.491 -7.271 -13.270 1.00 84.06 84 ARG A CA 1
ATOM 680 C C . ARG A 1 84 ? 2.230 -8.427 -12.309 1.00 84.06 84 ARG A C 1
ATOM 682 O O . ARG A 1 84 ? 1.106 -8.543 -11.815 1.00 84.06 84 ARG A O 1
ATOM 689 N N . SER A 1 85 ? 3.238 -9.246 -12.006 1.00 84.12 85 SER A N 1
ATOM 690 C CA . SER A 1 85 ? 3.090 -10.368 -11.069 1.00 84.12 85 SER A CA 1
ATOM 691 C C . SER A 1 85 ? 2.863 -9.898 -9.624 1.00 84.12 85 SER A C 1
ATOM 693 O O . SER A 1 85 ? 2.142 -10.553 -8.870 1.00 84.12 85 SER A O 1
ATOM 695 N N . HIS A 1 86 ? 3.387 -8.726 -9.247 1.00 80.31 86 HIS A N 1
ATOM 696 C CA . HIS A 1 86 ? 3.287 -8.165 -7.892 1.00 80.31 86 HIS A CA 1
ATOM 697 C C . HIS A 1 86 ? 2.198 -7.088 -7.719 1.00 80.31 86 HIS A C 1
ATOM 699 O O . HIS A 1 86 ? 2.238 -6.292 -6.778 1.00 80.31 86 HIS A O 1
ATOM 705 N N . LEU A 1 87 ? 1.167 -7.050 -8.570 1.00 81.75 87 LEU A N 1
ATOM 706 C CA . LEU A 1 87 ? 0.086 -6.057 -8.440 1.00 81.75 87 LEU A CA 1
ATOM 707 C C . LEU A 1 87 ? -0.743 -6.195 -7.151 1.00 81.75 87 LEU A C 1
ATOM 709 O O . LEU A 1 87 ? -1.295 -5.204 -6.664 1.00 81.75 87 LEU A O 1
ATOM 713 N N . TYR A 1 88 ? -0.830 -7.399 -6.583 1.00 84.06 88 TYR A N 1
ATOM 714 C CA . TYR A 1 88 ? -1.611 -7.665 -5.375 1.00 84.06 88 TYR A CA 1
ATOM 715 C C . TYR A 1 88 ? -0.776 -7.463 -4.108 1.00 84.06 88 TYR A C 1
ATOM 717 O O . TYR A 1 88 ? 0.294 -8.045 -3.952 1.00 84.06 88 TYR A O 1
ATOM 725 N N . VAL A 1 89 ? -1.280 -6.633 -3.191 1.00 84.69 89 VAL A N 1
ATOM 726 C CA . VAL A 1 89 ? -0.621 -6.325 -1.913 1.00 84.69 89 VAL A CA 1
ATOM 727 C C . VAL A 1 89 ? -0.935 -7.425 -0.906 1.00 84.69 89 VAL A C 1
ATOM 729 O O . VAL A 1 89 ? -2.113 -7.689 -0.648 1.00 84.69 89 VAL A O 1
ATOM 732 N N . THR A 1 90 ? 0.096 -8.040 -0.333 1.00 86.00 90 THR A N 1
ATOM 733 C CA . THR A 1 90 ? -0.020 -9.089 0.697 1.00 86.00 90 THR A CA 1
ATOM 734 C C . THR A 1 90 ? 0.067 -8.504 2.111 1.00 86.00 90 THR A C 1
ATOM 736 O O . THR A 1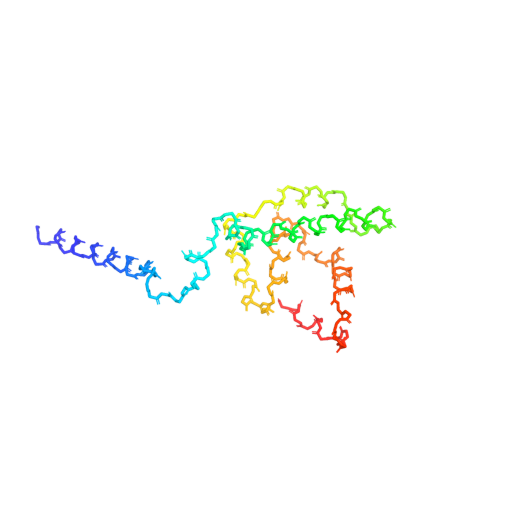 90 ? 0.210 -7.299 2.281 1.00 86.00 90 THR A O 1
ATOM 739 N N . ASP A 1 91 ? -0.064 -9.324 3.156 1.00 84.69 91 ASP A N 1
ATOM 740 C CA . ASP A 1 91 ? 0.121 -8.846 4.538 1.00 84.69 91 ASP A CA 1
ATOM 741 C C . ASP A 1 91 ? 1.601 -8.695 4.914 1.00 84.69 91 ASP A C 1
ATOM 743 O O . ASP A 1 91 ? 1.962 -7.773 5.643 1.00 84.69 91 ASP A O 1
ATOM 747 N N . SER A 1 92 ? 2.469 -9.538 4.343 1.00 82.25 92 SER A N 1
ATOM 748 C CA . SER A 1 92 ? 3.928 -9.436 4.496 1.00 82.25 92 SER A CA 1
ATOM 749 C C . SER A 1 92 ? 4.458 -8.093 3.992 1.00 82.25 92 SER A C 1
ATOM 751 O O . SER A 1 92 ? 5.332 -7.489 4.609 1.00 82.25 92 SER A O 1
ATOM 753 N N . ASP A 1 93 ? 3.879 -7.607 2.896 1.00 80.12 93 ASP A N 1
ATOM 754 C CA . ASP A 1 93 ? 4.186 -6.316 2.287 1.00 80.12 93 ASP A CA 1
ATOM 755 C C . ASP A 1 93 ? 4.024 -5.142 3.266 1.00 80.12 93 ASP A C 1
ATOM 757 O O . ASP A 1 93 ? 4.835 -4.214 3.273 1.00 80.12 93 ASP A O 1
ATOM 761 N N . PHE A 1 94 ? 3.000 -5.179 4.128 1.00 84.06 94 PHE A N 1
ATOM 762 C CA . PHE A 1 94 ? 2.765 -4.121 5.112 1.00 84.06 94 PHE A CA 1
ATOM 763 C C . PHE A 1 94 ? 3.816 -4.108 6.223 1.00 84.06 94 PHE A C 1
ATOM 765 O O . PHE A 1 94 ? 4.176 -3.027 6.690 1.00 84.06 94 PHE A O 1
ATOM 772 N N . GLU A 1 95 ? 4.344 -5.265 6.629 1.00 85.25 95 GLU A N 1
ATOM 773 C CA . GLU A 1 95 ? 5.413 -5.300 7.632 1.00 85.25 95 GLU A CA 1
ATOM 774 C C . GLU A 1 95 ? 6.716 -4.743 7.053 1.00 85.25 95 GLU A C 1
ATOM 776 O O . GLU A 1 95 ? 7.371 -3.913 7.687 1.00 85.25 95 GLU A O 1
ATOM 781 N N . THR A 1 96 ? 7.053 -5.101 5.809 1.00 81.94 96 THR A N 1
ATOM 782 C CA . THR A 1 96 ? 8.205 -4.510 5.115 1.00 81.94 96 THR A CA 1
ATOM 783 C C . THR A 1 96 ? 8.035 -2.998 4.956 1.00 81.94 96 THR A C 1
ATOM 785 O O . THR A 1 96 ? 8.961 -2.241 5.255 1.00 81.94 96 THR A O 1
ATOM 788 N N . ALA A 1 97 ? 6.838 -2.533 4.579 1.00 80.75 97 ALA A N 1
ATOM 789 C CA . ALA A 1 97 ? 6.523 -1.107 4.492 1.00 80.75 97 ALA A CA 1
ATOM 790 C C . ALA A 1 97 ? 6.746 -0.384 5.826 1.00 80.75 97 ALA A C 1
ATOM 792 O O . ALA A 1 97 ? 7.316 0.703 5.853 1.00 80.75 97 ALA A O 1
ATOM 793 N N . ARG A 1 98 ? 6.342 -0.999 6.941 1.00 83.75 98 ARG A N 1
ATOM 794 C CA . ARG A 1 98 ? 6.474 -0.431 8.287 1.00 83.75 98 ARG A CA 1
ATOM 795 C C . ARG A 1 98 ? 7.935 -0.246 8.696 1.00 83.75 98 ARG A C 1
ATOM 797 O O . ARG A 1 98 ? 8.292 0.772 9.296 1.00 83.75 98 ARG A O 1
ATOM 804 N N . VAL A 1 99 ? 8.785 -1.223 8.374 1.00 85.44 99 VAL A N 1
ATOM 805 C CA . VAL A 1 99 ? 10.232 -1.159 8.631 1.00 85.44 99 VAL A CA 1
ATOM 806 C C . VAL A 1 99 ? 10.875 -0.053 7.793 1.00 85.44 99 VAL A C 1
ATOM 808 O O . VAL A 1 99 ? 11.616 0.779 8.325 1.00 85.44 99 VAL A O 1
ATOM 811 N N . GLU A 1 100 ? 10.540 0.015 6.506 1.00 78.81 100 GLU A N 1
ATOM 812 C CA . GLU A 1 100 ? 11.083 1.020 5.591 1.00 78.81 100 GLU A CA 1
ATOM 813 C C . GLU A 1 100 ? 10.587 2.435 5.897 1.00 78.81 100 GLU A C 1
ATOM 815 O O . GLU A 1 100 ? 11.365 3.389 5.844 1.00 78.81 100 GLU A O 1
ATOM 820 N N . GLU A 1 101 ? 9.324 2.597 6.291 1.00 83.38 101 GLU A N 1
ATOM 821 C CA . GLU A 1 101 ? 8.764 3.882 6.712 1.00 83.38 101 GLU A CA 1
ATOM 822 C C . GLU A 1 101 ? 9.468 4.388 7.971 1.00 83.38 101 GLU A C 1
ATOM 824 O O . GLU A 1 101 ? 9.790 5.572 8.068 1.00 83.38 101 GLU A O 1
ATOM 829 N N . LYS A 1 102 ? 9.812 3.496 8.906 1.00 86.88 102 LYS A N 1
ATOM 830 C CA . LYS A 1 102 ? 10.596 3.868 10.088 1.00 86.88 102 LYS A CA 1
ATOM 831 C C . LYS A 1 102 ? 11.998 4.368 9.719 1.00 86.88 102 LYS A C 1
ATOM 833 O O . LYS A 1 102 ? 12.476 5.311 10.353 1.00 86.88 102 LYS A O 1
ATOM 838 N N . LYS A 1 103 ? 12.644 3.771 8.707 1.00 79.31 103 LYS A N 1
ATOM 839 C CA . LYS A 1 103 ? 13.970 4.195 8.217 1.00 79.31 103 LYS A CA 1
ATOM 840 C C . LYS A 1 103 ? 13.887 5.518 7.445 1.00 79.31 103 LYS A C 1
ATOM 842 O O . LYS A 1 103 ? 14.650 6.439 7.722 1.00 79.31 103 LYS A O 1
ATOM 847 N N . ARG A 1 104 ? 12.956 5.625 6.493 1.00 74.81 104 ARG A N 1
ATOM 848 C CA . ARG A 1 104 ? 12.892 6.717 5.500 1.00 74.81 104 ARG A CA 1
ATOM 849 C C . ARG A 1 104 ? 12.010 7.887 5.917 1.00 74.81 104 ARG A C 1
ATOM 851 O O . ARG A 1 104 ? 12.160 8.975 5.370 1.00 74.81 104 ARG A O 1
ATOM 858 N N . ARG A 1 105 ? 11.093 7.671 6.866 1.00 82.69 105 ARG A N 1
ATOM 859 C CA . ARG A 1 105 ? 10.074 8.635 7.322 1.00 82.69 105 ARG A CA 1
ATOM 860 C C . ARG A 1 105 ? 9.248 9.220 6.173 1.00 82.69 105 ARG A C 1
ATOM 862 O O . ARG A 1 105 ? 8.845 10.378 6.222 1.00 82.69 105 ARG A O 1
ATOM 869 N N . HIS A 1 106 ? 9.032 8.418 5.133 1.00 77.62 106 HIS A N 1
ATOM 870 C CA . HIS A 1 106 ? 8.256 8.788 3.960 1.00 77.62 106 HIS A CA 1
ATOM 871 C C . HIS A 1 106 ? 7.505 7.560 3.444 1.00 77.62 106 HIS A C 1
ATOM 873 O O . HIS A 1 106 ? 8.111 6.595 2.979 1.00 77.62 106 HIS A O 1
ATOM 879 N N . ASP A 1 107 ? 6.181 7.627 3.510 1.00 75.75 107 ASP A N 1
ATOM 880 C CA . ASP A 1 107 ? 5.244 6.548 3.188 1.00 75.75 107 ASP A CA 1
ATOM 881 C C . ASP A 1 107 ? 5.330 6.101 1.720 1.00 75.75 107 ASP A C 1
ATOM 883 O O . ASP A 1 107 ? 5.524 4.921 1.443 1.00 75.75 107 ASP A O 1
ATOM 887 N N . VAL A 1 108 ? 5.284 7.037 0.768 1.00 75.12 108 VAL A N 1
ATOM 888 C CA . VAL A 1 108 ? 5.391 6.737 -0.669 1.00 75.12 108 VAL A CA 1
ATOM 889 C C . VAL A 1 108 ? 6.707 6.016 -0.986 1.00 75.12 108 VAL A C 1
ATOM 891 O O . VAL A 1 108 ? 6.723 5.049 -1.751 1.00 75.12 108 VAL A O 1
ATOM 894 N N . MET A 1 109 ? 7.811 6.434 -0.358 1.00 71.06 109 MET A N 1
ATOM 895 C CA . MET A 1 109 ? 9.124 5.820 -0.575 1.00 71.06 109 MET A CA 1
ATOM 896 C C . MET A 1 109 ? 9.249 4.448 0.085 1.00 71.06 109 MET A C 1
ATOM 898 O O . MET A 1 109 ? 9.870 3.557 -0.491 1.00 71.06 109 MET A O 1
ATOM 902 N N . ALA A 1 110 ? 8.646 4.259 1.260 1.00 71.06 110 ALA A N 1
ATOM 903 C CA . ALA A 1 110 ? 8.578 2.956 1.908 1.00 71.06 110 ALA A CA 1
ATOM 904 C C . ALA A 1 110 ? 7.797 1.954 1.051 1.00 71.06 110 ALA A C 1
ATOM 906 O O . ALA A 1 110 ? 8.242 0.823 0.861 1.00 71.06 110 ALA A O 1
ATOM 907 N N . VAL A 1 111 ? 6.685 2.404 0.458 1.00 70.25 111 VAL A N 1
ATOM 908 C CA . VAL A 1 111 ? 5.843 1.570 -0.405 1.00 70.25 111 VAL A CA 1
ATOM 909 C C . VAL A 1 111 ? 6.520 1.194 -1.721 1.00 70.25 111 VAL A C 1
ATOM 911 O O . VAL A 1 111 ? 6.362 0.077 -2.210 1.00 70.25 111 VAL A O 1
ATOM 914 N N . SER A 1 112 ? 7.325 2.103 -2.266 1.00 61.56 112 SER A N 1
ATOM 915 C CA . SER A 1 112 ? 8.085 1.861 -3.495 1.00 61.56 112 SER A CA 1
ATOM 916 C C . SER A 1 112 ? 9.191 0.817 -3.302 1.00 61.56 112 SER A C 1
ATOM 918 O O . SER A 1 112 ? 9.501 0.078 -4.229 1.00 61.56 112 SER A O 1
ATOM 920 N N . TYR A 1 113 ? 9.789 0.745 -2.107 1.00 55.69 113 TYR A N 1
ATOM 921 C CA . TYR A 1 113 ? 10.919 -0.146 -1.835 1.00 55.69 113 TYR A CA 1
ATOM 922 C C . TYR A 1 113 ? 10.510 -1.621 -1.734 1.00 55.69 113 TYR A C 1
ATOM 924 O O . TYR A 1 113 ? 11.181 -2.476 -2.303 1.00 55.69 113 TYR A O 1
ATOM 932 N N . PHE A 1 114 ? 9.397 -1.945 -1.066 1.00 56.75 114 PHE A N 1
ATOM 933 C CA . PHE A 1 114 ? 8.986 -3.352 -0.942 1.00 56.75 114 PHE A CA 1
ATOM 934 C C . PHE A 1 114 ? 8.316 -3.902 -2.204 1.00 56.75 114 PHE A C 1
ATOM 936 O O . PHE A 1 114 ? 8.361 -5.104 -2.435 1.00 56.75 114 PHE A O 1
ATOM 943 N N . ALA A 1 115 ? 7.739 -3.041 -3.050 1.00 51.53 115 ALA A N 1
ATOM 944 C CA . ALA A 1 115 ? 7.227 -3.460 -4.354 1.00 51.53 115 ALA A CA 1
ATOM 945 C C . ALA A 1 115 ? 8.319 -4.073 -5.262 1.00 51.53 115 ALA A C 1
ATOM 947 O O . ALA A 1 115 ? 7.972 -4.796 -6.189 1.00 51.53 115 ALA A O 1
ATOM 948 N N . GLY A 1 116 ? 9.604 -3.817 -4.974 1.00 46.38 116 GLY A N 1
ATOM 949 C CA . GLY A 1 116 ? 10.762 -4.377 -5.680 1.00 46.38 116 GLY A CA 1
ATOM 950 C C . GLY A 1 116 ? 11.735 -5.173 -4.800 1.00 46.38 116 GLY A C 1
ATOM 951 O O . GLY A 1 116 ? 12.877 -5.359 -5.200 1.00 46.38 116 GLY A O 1
ATOM 952 N N . ALA A 1 117 ? 11.338 -5.613 -3.597 1.00 41.47 117 ALA A N 1
ATOM 953 C CA . ALA A 1 117 ? 12.227 -6.356 -2.690 1.00 41.47 117 ALA A CA 1
ATOM 954 C C . ALA A 1 117 ? 12.373 -7.856 -3.033 1.00 41.47 117 ALA A C 1
ATOM 956 O O . ALA A 1 117 ? 13.226 -8.534 -2.463 1.00 41.47 117 ALA A O 1
ATOM 957 N N . SER A 1 118 ? 11.554 -8.388 -3.942 1.00 37.56 118 SER A N 1
ATOM 958 C CA . SER A 1 118 ? 11.548 -9.800 -4.355 1.00 37.56 118 SER A CA 1
ATOM 959 C C . SER A 1 118 ? 12.539 -10.143 -5.477 1.00 37.56 118 SER A C 1
ATOM 961 O O . SER A 1 118 ? 12.653 -11.314 -5.830 1.00 37.56 118 SER A O 1
ATOM 963 N N . SER A 1 119 ? 13.272 -9.172 -6.022 1.00 35.91 119 SER A N 1
ATOM 964 C CA . SER A 1 119 ? 14.165 -9.363 -7.172 1.00 35.91 119 SER A CA 1
ATOM 965 C C . SER A 1 119 ? 15.215 -8.249 -7.223 1.00 35.91 119 SER A C 1
ATOM 967 O O . SER A 1 119 ? 15.132 -7.291 -6.453 1.00 35.91 119 SER A O 1
ATOM 969 N N . ASP A 1 120 ? 16.181 -8.334 -8.140 1.00 36.50 120 ASP A N 1
ATOM 970 C CA . ASP A 1 120 ? 17.313 -7.406 -8.374 1.00 36.50 120 ASP A CA 1
ATOM 971 C C . ASP A 1 120 ? 16.906 -5.958 -8.771 1.00 36.50 120 ASP A C 1
ATOM 973 O O . ASP A 1 120 ? 17.682 -5.163 -9.298 1.00 36.50 120 ASP A O 1
ATOM 977 N N . TYR A 1 121 ? 15.672 -5.588 -8.454 1.00 44.41 121 TYR A N 1
ATOM 978 C CA . TYR A 1 121 ? 14.998 -4.308 -8.587 1.00 44.41 121 TYR A CA 1
ATOM 979 C C . TYR A 1 121 ? 15.326 -3.268 -7.515 1.00 44.41 121 TYR A C 1
ATOM 981 O O . TYR A 1 121 ? 14.898 -2.113 -7.609 1.00 44.41 121 TYR A O 1
ATOM 989 N N . ALA A 1 122 ? 16.099 -3.654 -6.500 1.00 37.91 122 ALA A N 1
ATOM 990 C CA . ALA A 1 122 ? 16.588 -2.749 -5.467 1.00 37.91 122 ALA A CA 1
ATOM 991 C C . ALA A 1 122 ? 17.502 -1.634 -6.026 1.00 37.91 122 ALA A C 1
ATOM 993 O O . ALA A 1 122 ? 17.672 -0.597 -5.374 1.00 37.91 122 ALA A O 1
ATOM 994 N N . ASP A 1 123 ? 18.047 -1.780 -7.244 1.00 36.06 123 ASP A N 1
ATOM 995 C CA . ASP A 1 123 ? 18.709 -0.678 -7.946 1.00 36.06 123 ASP A CA 1
ATOM 996 C C . ASP A 1 123 ? 17.657 0.238 -8.585 1.00 36.06 123 ASP A C 1
ATOM 998 O O . ASP A 1 123 ? 17.337 0.181 -9.772 1.00 36.06 123 ASP A O 1
ATOM 1002 N N . MET A 1 124 ? 17.118 1.124 -7.749 1.00 43.88 124 MET A N 1
ATOM 1003 C CA . MET A 1 124 ? 16.207 2.218 -8.078 1.00 43.88 124 MET A CA 1
ATOM 1004 C C . MET A 1 124 ? 16.741 3.190 -9.162 1.00 43.88 124 MET A C 1
ATOM 1006 O O . MET A 1 124 ? 16.354 4.346 -9.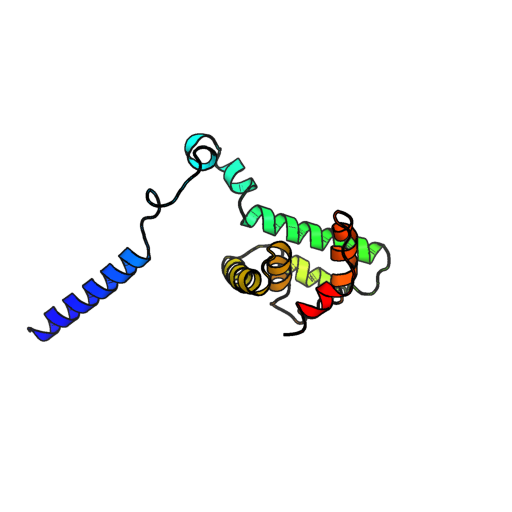163 1.00 43.88 124 MET A O 1
ATOM 1010 N N . ARG A 1 125 ? 17.614 2.834 -10.105 1.00 40.34 125 ARG A N 1
ATOM 1011 C CA . ARG A 1 125 ? 17.989 3.712 -11.232 1.00 40.34 125 ARG A CA 1
ATOM 1012 C C . ARG A 1 125 ? 16.961 3.754 -12.362 1.00 40.34 125 ARG A C 1
ATOM 1014 O O . ARG A 1 125 ? 16.925 4.749 -13.078 1.00 40.34 125 ARG A O 1
ATOM 1021 N N . VAL A 1 126 ? 16.087 2.755 -12.467 1.00 41.44 126 VAL A N 1
ATOM 1022 C CA . VAL A 1 126 ? 15.084 2.678 -13.545 1.00 41.44 126 VAL A CA 1
ATOM 1023 C C . VAL A 1 126 ? 13.869 3.579 -13.282 1.00 41.44 126 VAL A C 1
ATOM 1025 O O . VAL A 1 126 ? 13.336 4.173 -14.209 1.00 41.44 126 VAL A O 1
ATOM 1028 N N . ALA A 1 127 ? 13.494 3.774 -12.012 1.00 37.84 127 ALA A N 1
ATOM 1029 C CA . ALA A 1 127 ? 12.335 4.585 -11.621 1.00 37.84 127 ALA A CA 1
ATOM 1030 C C . ALA A 1 127 ? 12.683 5.900 -10.878 1.00 37.84 127 ALA A C 1
ATOM 1032 O O . ALA A 1 127 ? 11.811 6.753 -10.698 1.00 37.84 127 ALA A O 1
ATOM 1033 N N . ARG A 1 128 ? 13.945 6.104 -10.440 1.00 45.38 128 ARG A N 1
ATOM 1034 C CA . ARG A 1 128 ? 14.371 7.329 -9.715 1.00 45.38 128 ARG A CA 1
ATOM 1035 C C . ARG A 1 128 ? 14.256 8.621 -10.514 1.00 45.38 128 ARG A C 1
ATOM 1037 O O . ARG A 1 128 ? 13.911 9.618 -9.884 1.00 45.38 128 ARG A O 1
ATOM 1044 N N . PRO A 1 129 ? 14.574 8.685 -11.821 1.00 42.00 129 PRO A N 1
ATOM 1045 C CA . PRO A 1 129 ? 14.532 9.969 -12.505 1.00 42.00 129 PRO A CA 1
ATOM 1046 C C . PRO A 1 129 ? 13.091 10.436 -12.719 1.00 42.00 129 PRO A C 1
ATOM 1048 O O . PRO A 1 129 ? 12.774 11.562 -12.360 1.00 42.00 129 PRO A O 1
ATOM 1051 N N . C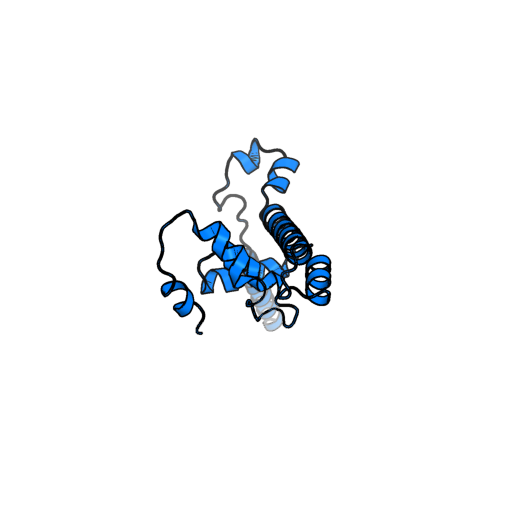YS A 1 130 ? 12.195 9.580 -13.218 1.00 37.38 130 CYS A N 1
ATOM 1052 C CA . CYS A 1 130 ? 10.916 10.040 -13.764 1.00 37.38 130 CYS A CA 1
ATOM 1053 C C . CYS A 1 130 ? 9.776 10.153 -12.734 1.00 37.38 130 CYS A C 1
ATOM 1055 O O . CYS A 1 130 ? 9.096 11.181 -12.701 1.00 37.38 130 CYS A O 1
ATOM 1057 N N . ILE A 1 131 ? 9.622 9.177 -11.821 1.00 44.91 131 ILE A N 1
ATOM 1058 C CA . ILE A 1 131 ? 8.607 9.234 -10.741 1.00 44.91 131 ILE A CA 1
ATOM 1059 C C . ILE A 1 131 ? 8.868 10.439 -9.823 1.00 44.91 131 ILE A C 1
ATOM 1061 O O . ILE A 1 131 ? 7.939 11.080 -9.327 1.00 44.91 131 ILE A O 1
ATOM 1065 N N . TRP A 1 132 ? 10.144 10.777 -9.624 1.00 47.22 132 TRP A N 1
ATOM 1066 C CA . TRP A 1 132 ? 10.559 11.853 -8.732 1.00 47.22 132 TRP A CA 1
ATOM 1067 C C . TRP A 1 132 ? 10.594 13.229 -9.415 1.00 47.22 132 TRP A C 1
ATOM 1069 O O . TRP A 1 132 ? 10.152 14.203 -8.802 1.00 47.22 132 TRP A O 1
ATOM 1079 N N . TYR A 1 133 ? 11.031 13.350 -10.679 1.00 40.25 133 TYR A N 1
ATOM 1080 C CA . TYR A 1 133 ? 11.081 14.666 -11.343 1.00 40.25 133 TYR A CA 1
ATOM 1081 C C . TYR A 1 133 ? 9.700 15.305 -11.527 1.00 40.25 133 TYR A C 1
ATOM 1083 O O . TYR A 1 133 ? 9.580 16.520 -11.376 1.00 40.25 133 TYR A O 1
ATOM 1091 N N . CYS A 1 134 ? 8.649 14.523 -11.803 1.00 36.31 134 CYS A N 1
ATOM 1092 C CA . CYS A 1 134 ? 7.311 15.090 -12.013 1.00 36.31 134 CYS A CA 1
ATOM 1093 C C . CYS A 1 134 ? 6.634 15.542 -10.703 1.00 36.31 134 CYS A C 1
ATOM 1095 O O . CYS A 1 134 ? 6.046 16.622 -10.664 1.00 36.31 134 CYS A O 1
ATOM 1097 N N . CYS A 1 135 ? 6.768 14.784 -9.606 1.00 34.50 135 CYS A N 1
ATOM 1098 C CA . CYS A 1 135 ? 6.130 15.112 -8.318 1.00 34.50 135 CYS A CA 1
ATOM 1099 C C . CYS A 1 135 ? 6.860 16.189 -7.490 1.00 34.50 135 CYS A C 1
ATOM 1101 O O . CYS A 1 135 ? 6.278 16.752 -6.564 1.00 34.50 135 CYS A O 1
ATOM 1103 N N . SER A 1 136 ? 8.112 16.519 -7.820 1.00 44.41 136 SER A N 1
ATOM 1104 C CA . SER A 1 136 ? 8.914 17.526 -7.099 1.00 44.41 136 SER A CA 1
ATOM 1105 C C . SER A 1 136 ? 8.534 18.985 -7.406 1.00 44.41 136 SER A C 1
ATOM 1107 O O . SER A 1 136 ? 9.076 19.908 -6.801 1.00 44.41 136 SER A O 1
ATOM 1109 N N . SER A 1 137 ? 7.606 19.231 -8.334 1.00 37.53 137 SER A N 1
ATOM 1110 C CA . SER A 1 137 ? 7.247 20.580 -8.804 1.00 37.53 137 SER A CA 1
ATOM 1111 C C . SER A 1 137 ? 6.385 21.399 -7.820 1.00 37.53 137 SER A C 1
ATOM 1113 O O . SER A 1 137 ? 6.109 22.568 -8.080 1.00 37.53 137 SER A O 1
ATOM 1115 N N . GLY A 1 138 ? 6.012 20.840 -6.660 1.00 46.09 138 GLY A N 1
ATOM 1116 C CA . GLY A 1 138 ? 5.206 21.528 -5.640 1.00 46.09 138 GLY A CA 1
ATOM 1117 C C . GLY A 1 138 ? 5.976 22.286 -4.548 1.00 46.09 138 GLY A C 1
ATOM 1118 O O . GLY A 1 138 ? 5.361 23.007 -3.765 1.00 46.09 138 GLY A O 1
ATOM 1119 N N . SER A 1 139 ? 7.298 22.149 -4.431 1.00 39.59 139 SER A N 1
ATOM 1120 C CA . SER A 1 139 ? 8.082 22.913 -3.448 1.00 39.59 139 SER A CA 1
ATOM 1121 C C . SER A 1 139 ? 9.544 22.954 -3.855 1.00 39.59 139 SER A C 1
ATOM 1123 O O . SER A 1 139 ? 10.191 21.917 -3.966 1.00 39.59 139 SER A O 1
ATOM 1125 N N . GLY A 1 140 ? 10.063 24.163 -4.074 1.00 42.34 140 GLY A N 1
ATOM 1126 C CA . GLY A 1 140 ? 11.457 24.382 -4.436 1.00 42.34 140 GLY A CA 1
ATOM 1127 C C . GLY A 1 140 ? 12.398 23.700 -3.448 1.00 42.34 140 GLY A C 1
ATOM 1128 O O . GLY A 1 140 ? 12.495 24.121 -2.300 1.00 42.34 140 GLY A O 1
ATOM 1129 N N . TYR A 1 141 ? 13.099 22.657 -3.893 1.00 38.94 141 TYR A N 1
ATOM 1130 C CA . TYR A 1 141 ? 14.181 22.054 -3.131 1.00 38.94 141 TYR A CA 1
ATOM 1131 C C . TYR A 1 141 ? 15.341 21.616 -4.019 1.00 38.94 141 TYR A C 1
ATOM 1133 O O . TYR A 1 141 ? 15.203 21.091 -5.119 1.00 38.94 141 TYR A O 1
ATOM 1141 N N . HIS A 1 142 ? 16.515 21.896 -3.473 1.00 34.94 142 HIS A N 1
ATOM 1142 C CA . HIS A 1 142 ? 17.841 21.781 -4.047 1.00 34.94 142 HIS A CA 1
ATOM 1143 C C . HIS A 1 142 ? 18.247 20.297 -4.238 1.00 34.94 142 HIS A C 1
ATOM 1145 O O . HIS A 1 142 ? 18.125 19.515 -3.287 1.00 34.94 142 HIS A O 1
ATOM 1151 N N . PRO A 1 143 ? 18.781 19.891 -5.410 1.00 39.12 143 PRO A N 1
ATOM 1152 C CA . PRO A 1 143 ? 19.024 18.486 -5.785 1.00 39.12 143 PRO A CA 1
ATOM 1153 C C . PRO A 1 143 ? 20.020 17.711 -4.903 1.00 39.12 143 PRO A C 1
ATOM 1155 O O . PRO A 1 143 ? 20.122 16.492 -5.004 1.00 39.12 143 PRO A O 1
ATOM 1158 N N . LEU A 1 144 ? 20.751 18.378 -4.008 1.00 34.97 144 LEU A N 1
ATOM 1159 C CA . LEU A 1 144 ? 21.846 17.761 -3.254 1.00 34.97 144 LEU A CA 1
ATOM 1160 C C . LEU A 1 144 ? 21.414 17.073 -1.949 1.00 34.97 144 LEU A C 1
ATOM 1162 O O . LEU A 1 144 ? 22.162 16.251 -1.425 1.00 34.97 144 LEU A O 1
ATOM 1166 N N . ARG A 1 145 ? 20.208 17.343 -1.426 1.00 32.03 145 ARG A N 1
ATOM 1167 C CA . ARG A 1 145 ? 19.790 16.803 -0.114 1.00 32.03 145 ARG A CA 1
ATOM 1168 C C . ARG A 1 145 ? 19.212 15.387 -0.180 1.00 32.03 145 ARG A C 1
ATOM 1170 O O . ARG A 1 145 ? 19.348 14.629 0.776 1.00 32.03 145 ARG A O 1
ATOM 1177 N N . CYS A 1 146 ? 18.634 14.992 -1.317 1.00 33.09 146 CYS A N 1
ATOM 1178 C CA . CYS A 1 146 ? 18.144 13.622 -1.514 1.00 33.09 146 CYS A CA 1
ATOM 1179 C C . CYS A 1 146 ? 19.279 12.597 -1.629 1.00 33.09 146 CYS A C 1
ATOM 1181 O O . CYS A 1 146 ? 19.089 11.437 -1.287 1.00 33.09 146 CYS A O 1
ATOM 1183 N N . HIS A 1 147 ? 20.481 13.002 -2.043 1.00 35.75 147 HIS A N 1
ATOM 1184 C CA . HIS A 1 147 ? 21.601 12.072 -2.210 1.00 35.75 147 HIS A CA 1
ATOM 1185 C C . HIS A 1 147 ? 22.223 11.601 -0.878 1.00 35.75 147 HIS A C 1
ATOM 1187 O O . HIS A 1 147 ? 23.003 10.648 -0.864 1.00 35.75 147 HIS A O 1
ATOM 1193 N N . GLN A 1 148 ? 21.900 12.269 0.236 1.00 35.41 148 GLN A N 1
ATOM 1194 C CA . GLN A 1 148 ? 22.440 11.978 1.569 1.00 35.41 148 GLN A CA 1
ATOM 1195 C C . GLN A 1 148 ? 21.567 11.029 2.398 1.00 35.41 148 GLN A C 1
ATOM 1197 O O . GLN A 1 148 ? 22.096 10.347 3.262 1.00 35.41 148 GLN A O 1
ATOM 1202 N N . LEU A 1 149 ? 20.270 10.908 2.100 1.00 39.66 149 LEU A N 1
ATOM 1203 C CA . LEU A 1 149 ? 19.366 9.966 2.784 1.00 39.66 149 LEU A CA 1
ATOM 1204 C C . LEU A 1 149 ? 19.483 8.511 2.283 1.00 39.66 149 LEU A C 1
ATOM 1206 O O . LEU A 1 149 ? 18.796 7.632 2.789 1.00 39.66 149 LEU A O 1
ATOM 1210 N N . PHE A 1 150 ? 20.327 8.260 1.278 1.00 40.81 150 PHE A N 1
ATOM 1211 C CA . PHE A 1 150 ? 20.437 6.976 0.572 1.00 40.81 150 PHE A CA 1
ATOM 1212 C C . PHE A 1 150 ? 21.876 6.439 0.527 1.00 40.81 150 PHE A C 1
ATOM 1214 O O . PHE A 1 150 ? 22.205 5.664 -0.368 1.00 40.81 150 PHE A O 1
ATOM 1221 N N . ARG A 1 151 ? 22.752 6.887 1.438 1.00 32.88 151 ARG A N 1
ATOM 1222 C CA . ARG A 1 151 ? 24.149 6.428 1.496 1.00 32.88 151 ARG A CA 1
ATOM 1223 C C . ARG A 1 151 ? 24.434 5.384 2.592 1.00 32.88 151 ARG A C 1
ATOM 1225 O O . ARG A 1 151 ? 25.585 4.984 2.693 1.00 32.88 151 ARG A O 1
ATOM 1232 N N . ASP A 1 152 ? 23.405 4.909 3.303 1.00 33.72 152 ASP A N 1
ATOM 1233 C CA . ASP A 1 152 ? 23.496 3.858 4.336 1.00 33.72 152 ASP A CA 1
ATOM 1234 C C . ASP A 1 152 ? 22.515 2.693 4.103 1.00 33.72 152 ASP A C 1
ATOM 1236 O O . ASP A 1 152 ? 21.284 2.930 3.951 1.00 33.72 152 ASP A O 1
#

pLDDT: mean 71.04, std 19.8, range [32.03, 92.38]

Sequence (152 aa):
MADDKDQRILELQLELERIKAQGNLQFDAYQTVLTRRYCSAAMSELFSQRSRIGIWRKLWLALAESERALGIDNITIEALEEMRSHLYVTDSDFETARVEEKKRRHDVMAVSYFAGASSDYADMRVARPCIWYCCSSGSGYHPLRCHQLFRD

Secondary structure (DSSP, 8-state):
--HHHHHHHHHHHHHHHHHHHH--HHHHS---HIIIIIS-HHHHHHTSHHHHHHHHHHHHHHHHHHHHHTT-TTS-HHHHHHHHHT-S--HHHHHHHHHHHHHHS-HHHHHHHHTTTTSGGG-TTTTTTHHHHHHGGGS---TTSTTTTT--

Foldseek 3Di:
DVVVVVVVVVVVVVVVVVVVVVDPCPPVDDDDCCLVPPDDPVRNVCPDPQNVLLVVLVVVLVVLVVCVVVPPPLRDPVNSVLSVVLSGDDPVLVVQLVVQCVLQVDNVVSSVQSSDPVDPCNPCPSPVPPVPVVVVVPDDDDPPPVVVSPPD

Radius of gyration: 22.4 Å; chains: 1; bounding box: 46×58×69 Å